Protein AF-A0A972JGU9-F1 (afdb_monomer)

Structure (mmCIF, N/CA/C/O backbone):
data_AF-A0A972JGU9-F1
#
_entry.id   AF-A0A972JGU9-F1
#
loop_
_atom_site.group_PDB
_atom_site.id
_atom_site.type_symbol
_atom_site.label_atom_id
_atom_site.label_alt_id
_atom_site.label_comp_id
_atom_site.label_asym_id
_atom_site.label_entity_id
_atom_site.label_seq_id
_atom_site.pdbx_PDB_ins_code
_atom_site.Cartn_x
_atom_site.Cartn_y
_atom_site.Cartn_z
_atom_site.occupancy
_atom_site.B_iso_or_equiv
_atom_site.auth_seq_id
_atom_site.auth_comp_id
_atom_site.auth_asym_id
_atom_site.auth_atom_id
_atom_site.pdbx_PDB_model_num
ATOM 1 N N . ARG A 1 1 ? -13.054 5.118 16.878 1.00 94.12 1 ARG A N 1
ATOM 2 C CA . ARG A 1 1 ? -13.013 5.766 15.554 1.00 94.12 1 ARG A CA 1
ATOM 3 C C . ARG A 1 1 ? -11.599 5.662 15.004 1.00 94.12 1 ARG A C 1
ATOM 5 O O . ARG A 1 1 ? -10.652 5.821 15.763 1.00 94.12 1 ARG A O 1
ATOM 12 N N . VAL A 1 2 ? -11.458 5.327 13.728 1.00 94.62 2 VAL A N 1
ATOM 13 C CA . VAL A 1 2 ? -10.183 5.196 13.018 1.00 94.62 2 VAL A CA 1
ATOM 14 C C . VAL A 1 2 ? -10.296 5.977 11.718 1.00 94.62 2 VAL A C 1
ATOM 16 O O . VAL A 1 2 ? -11.199 5.710 10.930 1.00 94.62 2 VAL A O 1
ATOM 19 N N . THR A 1 3 ? -9.395 6.926 11.498 1.00 94.50 3 THR A N 1
ATOM 20 C CA . THR A 1 3 ? -9.432 7.831 10.347 1.00 94.50 3 THR A CA 1
ATOM 21 C C . THR A 1 3 ? -8.161 7.698 9.529 1.00 94.50 3 THR A C 1
ATOM 23 O O . THR A 1 3 ? -7.065 7.903 10.049 1.00 94.50 3 THR A O 1
ATOM 26 N N . ASN A 1 4 ? -8.295 7.398 8.243 1.00 91.69 4 ASN A N 1
ATOM 27 C CA . ASN A 1 4 ? -7.187 7.368 7.298 1.00 91.69 4 ASN A CA 1
ATOM 28 C C . ASN A 1 4 ? -6.591 8.774 7.112 1.00 91.69 4 ASN A C 1
ATOM 30 O O . ASN A 1 4 ? -7.336 9.724 6.873 1.00 91.69 4 ASN A O 1
ATOM 34 N N . GLN A 1 5 ? -5.269 8.909 7.249 1.00 91.44 5 GLN A N 1
ATOM 35 C CA . GLN A 1 5 ? -4.575 10.194 7.107 1.00 91.44 5 GLN A CA 1
ATOM 36 C C . GLN A 1 5 ? -3.760 10.311 5.816 1.00 91.44 5 GLN A C 1
ATOM 38 O O . GLN A 1 5 ? -3.633 11.410 5.288 1.00 91.44 5 GLN A O 1
ATOM 43 N N . THR A 1 6 ? -3.169 9.216 5.332 1.00 87.31 6 THR A N 1
ATOM 44 C CA . THR A 1 6 ? -2.122 9.284 4.295 1.00 87.31 6 THR A CA 1
ATOM 45 C C . THR A 1 6 ? -2.428 8.492 3.033 1.00 87.31 6 THR A C 1
ATOM 47 O O . THR A 1 6 ? -1.700 8.641 2.055 1.00 87.31 6 THR A O 1
ATOM 50 N N . ASP A 1 7 ? -3.461 7.650 3.023 1.00 83.25 7 ASP A N 1
ATOM 51 C CA . ASP A 1 7 ? -3.829 6.921 1.813 1.00 83.25 7 ASP A CA 1
ATOM 52 C C . ASP A 1 7 ? -4.615 7.830 0.868 1.00 83.25 7 ASP A C 1
ATOM 54 O O . ASP A 1 7 ? -5.700 8.318 1.192 1.00 83.25 7 ASP A O 1
ATOM 58 N N . SER A 1 8 ? -4.065 8.052 -0.320 1.00 80.75 8 SER A N 1
ATOM 59 C CA . SER A 1 8 ? -4.668 8.910 -1.335 1.00 80.75 8 SER A CA 1
ATOM 60 C C . SER A 1 8 ? -5.785 8.231 -2.128 1.00 80.75 8 SER A C 1
ATOM 62 O O . SER A 1 8 ? -6.535 8.928 -2.809 1.00 80.75 8 SER A O 1
ATOM 64 N N . SER A 1 9 ? -5.929 6.903 -2.047 1.00 78.00 9 SER A N 1
ATOM 65 C CA . SER A 1 9 ? -7.022 6.187 -2.716 1.00 78.00 9 SER A CA 1
ATOM 66 C C . SER A 1 9 ? -8.361 6.371 -1.996 1.00 78.00 9 SER A C 1
ATOM 68 O O . SER A 1 9 ? -9.411 6.327 -2.635 1.00 78.00 9 SER A O 1
ATOM 70 N N . VAL A 1 10 ? -8.328 6.633 -0.683 1.00 80.56 10 VAL A N 1
ATOM 71 C CA . VAL A 1 10 ? -9.509 6.858 0.168 1.00 80.56 10 VAL A CA 1
ATOM 72 C C . VAL A 1 10 ? -9.260 7.970 1.209 1.00 80.56 10 VAL A C 1
ATOM 74 O O . VAL A 1 10 ? -9.232 7.719 2.421 1.00 80.56 10 VAL A O 1
ATOM 77 N N . PRO A 1 11 ? -9.075 9.226 0.765 1.00 82.94 11 PRO A N 1
ATOM 78 C CA . PRO A 1 11 ? -8.653 10.315 1.639 1.00 82.94 11 PRO A CA 1
ATOM 79 C C . PRO A 1 11 ? -9.683 10.582 2.742 1.00 82.94 11 PRO A C 1
ATOM 81 O O . PRO A 1 11 ? -10.873 10.750 2.478 1.00 82.94 11 PRO A O 1
ATOM 84 N N . GLY A 1 12 ? -9.222 10.630 3.994 1.00 84.75 12 GLY A N 1
ATOM 85 C CA . GLY A 1 12 ? -10.069 10.960 5.142 1.00 84.75 12 GLY A CA 1
ATOM 86 C C . GLY A 1 12 ? -11.122 9.904 5.490 1.00 84.75 12 GLY A C 1
ATOM 87 O O . GLY A 1 12 ? -12.059 10.213 6.223 1.00 84.75 12 GLY A O 1
ATOM 88 N N . GLN A 1 13 ? -10.996 8.670 4.989 1.00 90.31 13 GLN A N 1
ATOM 89 C CA . GLN A 1 13 ? -11.919 7.585 5.320 1.00 90.31 13 GLN A CA 1
ATOM 90 C C . GLN A 1 13 ? -12.006 7.371 6.838 1.00 90.31 13 GLN A C 1
ATOM 92 O O . GLN A 1 13 ? -10.999 7.091 7.488 1.00 90.31 13 GLN A O 1
ATOM 97 N N . VAL A 1 14 ? -13.222 7.435 7.385 1.00 93.69 14 VAL A N 1
ATOM 98 C CA . VAL A 1 14 ? -13.509 7.188 8.804 1.00 93.69 14 VAL A CA 1
ATOM 99 C C . VAL A 1 14 ? -14.191 5.836 8.972 1.00 93.69 14 VAL A C 1
ATOM 101 O O . VAL A 1 14 ? -15.102 5.486 8.224 1.00 93.69 14 VAL A O 1
ATOM 104 N N . GLN A 1 15 ? -13.759 5.079 9.975 1.00 93.31 15 GLN A N 1
ATOM 105 C CA . GLN A 1 15 ? -14.334 3.799 10.367 1.00 93.31 15 GLN A CA 1
ATOM 106 C C . GLN A 1 15 ? -14.542 3.750 11.880 1.00 93.31 15 GLN A C 1
ATOM 108 O O . GLN A 1 15 ? -13.771 4.315 12.661 1.00 93.31 15 GLN A O 1
ATOM 113 N N . GLU A 1 16 ? -15.567 3.029 12.315 1.00 94.56 16 GLU A N 1
ATOM 114 C CA . GLU A 1 16 ? -15.824 2.773 13.726 1.00 94.56 16 GLU A CA 1
ATOM 115 C C . GLU A 1 16 ? -15.910 1.276 13.978 1.00 94.56 16 GLU A C 1
ATOM 117 O O . GLU A 1 16 ? -16.427 0.510 13.168 1.00 94.56 16 GLU A O 1
ATOM 122 N N . ILE A 1 17 ? -15.353 0.863 15.110 1.00 94.69 17 ILE A N 1
ATOM 123 C CA . ILE A 1 17 ? -15.382 -0.512 15.578 1.00 94.69 17 ILE A CA 1
ATOM 124 C C . ILE A 1 17 ? -15.705 -0.473 17.071 1.00 94.69 17 ILE A C 1
ATOM 126 O O . ILE A 1 17 ? -14.993 0.163 17.849 1.00 94.69 17 ILE A O 1
ATOM 130 N N . GLU A 1 18 ? -16.803 -1.118 17.462 1.00 95.19 18 GLU A N 1
ATOM 131 C CA . GLU A 1 18 ? -17.171 -1.319 18.864 1.00 95.19 18 GLU A CA 1
ATOM 132 C C . GLU A 1 18 ? -16.691 -2.704 19.301 1.00 95.19 18 GLU A C 1
ATOM 134 O O . GLU A 1 18 ? -16.957 -3.707 18.636 1.00 95.19 18 GLU A O 1
ATOM 139 N N . ARG A 1 19 ? -15.967 -2.767 20.422 1.00 94.56 19 ARG A N 1
ATOM 140 C CA . ARG A 1 19 ? -15.469 -4.015 21.000 1.00 94.56 19 ARG A CA 1
ATOM 141 C C . ARG A 1 19 ? -15.636 -4.017 22.508 1.00 94.56 19 ARG A C 1
ATOM 143 O O . ARG A 1 19 ? -15.508 -2.987 23.157 1.00 94.56 19 ARG A O 1
ATOM 150 N N . THR A 1 20 ? -15.842 -5.206 23.063 1.00 93.81 20 THR A N 1
ATOM 151 C CA . THR A 1 20 ? -15.833 -5.432 24.515 1.00 93.81 20 THR A CA 1
ATOM 152 C C . THR A 1 20 ? -14.416 -5.577 25.078 1.00 93.81 20 THR A C 1
ATOM 154 O O . THR A 1 20 ? -14.229 -5.532 26.287 1.00 93.81 20 THR A O 1
ATOM 157 N N . GLN A 1 21 ? -13.413 -5.794 24.220 1.00 94.94 21 GLN A N 1
ATOM 158 C CA . GLN A 1 21 ? -12.000 -5.858 24.598 1.00 94.94 21 GLN A CA 1
ATOM 159 C C . GLN A 1 21 ? -11.328 -4.498 24.402 1.00 94.94 21 GLN A C 1
ATOM 161 O O . GLN A 1 21 ? -11.658 -3.760 23.478 1.00 94.94 21 GLN A O 1
ATOM 166 N N . ASN A 1 22 ? -10.310 -4.213 25.213 1.00 92.62 22 ASN A N 1
ATOM 167 C CA . ASN A 1 22 ? -9.514 -2.982 25.164 1.00 92.62 22 ASN A CA 1
ATOM 168 C C . ASN A 1 22 ? -8.463 -2.964 24.034 1.00 92.62 22 ASN A C 1
ATOM 170 O O . ASN A 1 22 ? -7.493 -2.213 24.108 1.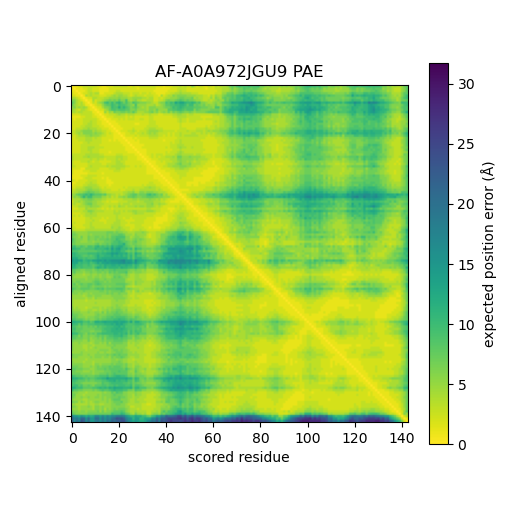00 92.62 22 ASN A O 1
ATOM 174 N N . TYR A 1 23 ? -8.619 -3.811 23.016 1.00 93.31 23 TYR A N 1
ATOM 175 C CA . TYR A 1 23 ? -7.709 -3.892 21.882 1.00 93.31 23 TYR A CA 1
ATOM 176 C C . TYR A 1 23 ? -8.460 -4.227 20.592 1.00 93.31 23 TYR A C 1
ATOM 178 O O . TYR A 1 23 ? -9.504 -4.886 20.580 1.00 93.31 23 TYR A O 1
ATOM 186 N N . PHE A 1 24 ? -7.867 -3.825 19.477 1.00 94.31 24 PHE A N 1
ATOM 187 C CA . PHE A 1 24 ? -8.249 -4.244 18.137 1.00 94.31 24 PHE A CA 1
ATOM 188 C C . PHE A 1 24 ? -6.985 -4.377 17.281 1.00 94.31 24 PHE A C 1
ATOM 190 O O . PHE A 1 24 ? -5.917 -3.902 17.664 1.00 94.31 24 PHE A O 1
ATOM 197 N N . ALA A 1 25 ? -7.104 -5.030 16.130 1.00 92.12 25 ALA A N 1
ATOM 198 C CA . ALA A 1 25 ? -6.074 -5.031 15.098 1.00 92.12 25 ALA A CA 1
ATOM 199 C C . ALA A 1 25 ? -6.604 -4.300 13.862 1.00 92.12 25 ALA A C 1
ATOM 201 O O . ALA A 1 25 ? -7.802 -4.365 13.587 1.00 92.12 25 ALA A O 1
ATOM 202 N N . LEU A 1 26 ? -5.729 -3.659 13.080 1.00 90.06 26 LEU A N 1
ATOM 203 C CA . LEU A 1 26 ? -6.127 -2.998 11.826 1.00 90.06 26 LEU A CA 1
ATOM 204 C C . LEU A 1 26 ? -6.831 -3.960 10.857 1.00 90.06 26 LEU A C 1
ATOM 206 O O . LEU A 1 26 ? -7.751 -3.563 10.158 1.00 90.06 26 LEU A O 1
ATOM 210 N N . THR A 1 27 ? -6.471 -5.245 10.887 1.00 89.25 27 THR A N 1
ATOM 211 C CA . THR A 1 27 ? -7.107 -6.304 10.087 1.00 89.25 27 THR A CA 1
ATOM 212 C C . THR A 1 27 ? -8.549 -6.625 10.493 1.00 89.25 27 THR A C 1
ATOM 214 O O . THR A 1 27 ? -9.215 -7.378 9.787 1.00 89.25 27 THR A O 1
ATOM 217 N N . MET A 1 28 ? -9.028 -6.099 11.627 1.00 91.56 28 MET A N 1
ATOM 218 C CA . MET A 1 28 ? -10.433 -6.187 12.046 1.00 91.56 28 MET A CA 1
ATOM 219 C C . MET A 1 28 ? -11.291 -5.074 11.433 1.00 91.56 2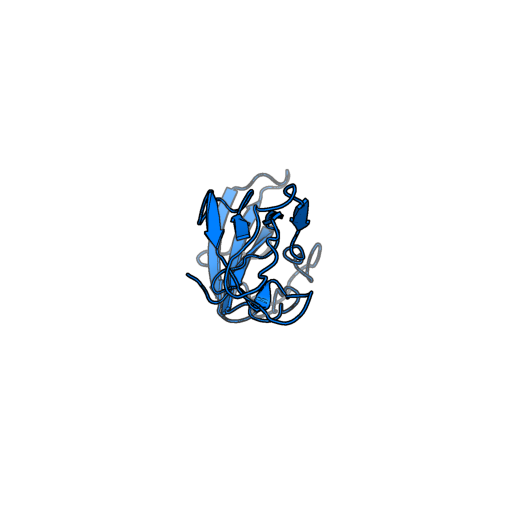8 MET A C 1
ATOM 221 O O . MET A 1 28 ? -12.512 -5.120 11.561 1.00 91.56 28 MET A O 1
ATOM 225 N N . LEU A 1 29 ? -10.673 -4.066 10.809 1.00 90.25 29 LEU A N 1
ATOM 226 C CA . LEU A 1 29 ? -11.391 -3.012 10.105 1.00 90.25 29 LEU A CA 1
ATOM 227 C C . LEU A 1 29 ? -11.840 -3.517 8.726 1.00 90.25 29 LEU A C 1
ATOM 229 O O . LEU A 1 29 ? -11.095 -4.263 8.084 1.00 90.25 29 LEU A O 1
ATOM 233 N N . PRO A 1 30 ? -13.017 -3.085 8.239 1.00 87.38 30 PRO A N 1
ATOM 234 C CA . PRO A 1 30 ? -13.452 -3.364 6.872 1.00 87.38 30 PRO A CA 1
ATOM 235 C C . PRO A 1 30 ? -12.443 -2.907 5.811 1.00 87.38 30 PRO A C 1
ATOM 237 O O . PRO A 1 30 ? -12.279 -3.582 4.799 1.00 87.38 30 PRO A O 1
ATOM 240 N N . TYR A 1 31 ? -11.754 -1.789 6.063 1.00 85.69 31 TYR A N 1
ATOM 241 C CA . TYR A 1 31 ? -10.753 -1.219 5.168 1.00 85.69 31 TYR A CA 1
ATOM 242 C C . TYR A 1 31 ? -9.457 -0.922 5.926 1.00 85.69 31 TYR A C 1
ATOM 244 O O . TYR A 1 31 ? -9.458 -0.265 6.968 1.00 85.69 31 TYR A O 1
ATOM 252 N N . TYR A 1 32 ? -8.332 -1.380 5.394 1.00 87.62 32 TYR A N 1
ATOM 253 C CA . TYR A 1 32 ? -7.000 -1.022 5.874 1.00 87.62 32 TYR A CA 1
ATOM 254 C C . TYR A 1 32 ? -5.997 -1.237 4.748 1.00 87.62 32 TYR A C 1
ATOM 256 O O . TYR A 1 32 ? -6.097 -2.176 3.970 1.00 87.62 32 TYR A O 1
ATOM 264 N N . PHE A 1 33 ? -4.998 -0.386 4.701 1.00 88.12 33 PHE A N 1
ATOM 265 C CA . PHE A 1 33 ? -3.988 -0.264 3.664 1.00 88.12 33 PHE A CA 1
ATOM 266 C C . PHE A 1 33 ? -2.609 -0.302 4.310 1.00 88.12 3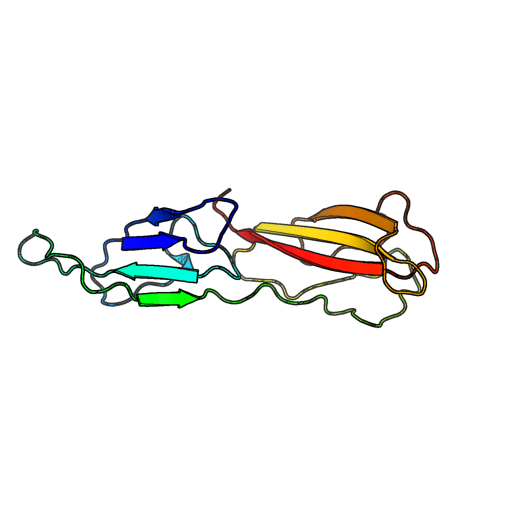3 PHE A C 1
ATOM 268 O O . PHE A 1 33 ? -2.444 0.200 5.426 1.00 88.12 33 PHE A O 1
ATOM 275 N N . TYR A 1 34 ? -1.654 -0.912 3.612 1.00 89.94 34 TYR A N 1
ATOM 276 C CA . TYR A 1 34 ? -0.245 -0.957 4.001 1.00 89.94 34 TYR A CA 1
ATOM 277 C C . TYR A 1 34 ? 0.441 0.380 3.716 1.00 89.94 34 TYR A C 1
ATOM 279 O O . TYR A 1 34 ? 0.075 1.077 2.778 1.00 89.94 34 TYR A O 1
ATOM 287 N N . GLY A 1 35 ? 1.461 0.721 4.507 1.00 88.44 35 GLY A N 1
ATOM 288 C CA . GLY A 1 35 ? 2.182 1.992 4.383 1.00 88.44 35 GLY A CA 1
ATOM 289 C C . GLY A 1 35 ? 1.349 3.226 4.746 1.00 88.44 35 GLY A C 1
ATOM 290 O O . GLY A 1 35 ? 1.775 4.347 4.487 1.00 88.44 35 GLY A O 1
ATOM 291 N N . THR A 1 36 ? 0.182 3.028 5.360 1.00 90.69 36 THR A N 1
ATOM 292 C CA . THR A 1 36 ? -0.761 4.093 5.706 1.00 90.69 36 THR A CA 1
ATOM 293 C C . THR A 1 36 ? -0.752 4.386 7.200 1.00 90.69 36 THR A C 1
ATOM 295 O O . THR A 1 36 ? -0.706 3.463 8.025 1.00 90.69 36 THR A O 1
ATOM 298 N N . THR A 1 37 ? -0.839 5.673 7.538 1.00 93.38 37 THR A N 1
ATOM 299 C CA . THR A 1 37 ? -1.043 6.181 8.896 1.00 93.38 37 THR A CA 1
ATOM 300 C C . THR A 1 37 ? -2.524 6.454 9.147 1.00 93.38 37 THR A C 1
ATOM 302 O O . THR A 1 37 ? -3.212 7.079 8.336 1.00 93.38 37 THR A O 1
ATOM 305 N N . TYR A 1 38 ? -3.009 6.002 10.300 1.00 94.31 38 TYR A N 1
ATOM 306 C CA . TYR A 1 38 ? -4.374 6.183 10.778 1.00 94.31 38 TYR A CA 1
ATOM 307 C C . TYR A 1 38 ? -4.369 6.963 12.082 1.00 94.31 38 TYR A C 1
ATOM 309 O O . TYR A 1 38 ? -3.569 6.682 12.966 1.00 94.31 38 TYR A O 1
ATOM 317 N N . SER A 1 39 ? -5.305 7.889 12.232 1.00 96.06 39 SER A N 1
ATOM 318 C CA . SER A 1 39 ? -5.614 8.514 13.513 1.00 96.06 39 SER A CA 1
ATOM 319 C C . SER A 1 39 ? -6.647 7.667 14.254 1.00 96.06 39 SER A C 1
ATOM 321 O O . SER A 1 39 ? -7.720 7.393 13.714 1.00 96.06 39 SER A O 1
ATOM 323 N N . VAL A 1 40 ? -6.327 7.219 15.467 1.00 96.38 40 VAL A N 1
ATOM 324 C CA . VAL A 1 40 ? -7.199 6.384 16.301 1.00 96.38 40 VAL A CA 1
ATOM 325 C C . VAL A 1 40 ? -7.686 7.175 17.502 1.00 96.38 40 VAL A C 1
ATOM 327 O O . VAL A 1 40 ? -6.897 7.727 18.262 1.00 96.38 40 VAL A O 1
ATOM 330 N N . GLU A 1 41 ? -8.997 7.162 17.702 1.00 96.75 41 GLU A N 1
ATOM 331 C CA . GLU A 1 41 ? -9.675 7.805 18.821 1.00 96.75 41 GLU A CA 1
ATOM 332 C C . GLU A 1 41 ? -10.596 6.796 19.510 1.00 96.75 41 GLU A C 1
ATOM 334 O O . GLU A 1 41 ? -11.350 6.059 18.859 1.00 96.75 41 GLU A O 1
ATOM 339 N N . VAL A 1 42 ? -10.553 6.762 20.841 1.00 96.62 42 VAL A N 1
ATOM 340 C CA . VAL A 1 42 ? -11.256 5.762 21.658 1.00 96.62 42 VAL A CA 1
ATOM 341 C C . VAL A 1 42 ? -12.326 6.438 22.507 1.00 96.62 42 VAL A C 1
ATOM 343 O O . VAL A 1 42 ? -12.073 7.480 23.102 1.00 96.62 42 VAL A O 1
ATOM 346 N N . ALA A 1 43 ? -13.509 5.831 22.564 1.00 96.50 43 ALA A N 1
ATOM 347 C CA . ALA A 1 43 ? -14.592 6.188 23.475 1.00 96.50 43 ALA A CA 1
ATOM 348 C C . ALA A 1 43 ? -14.971 4.947 24.293 1.00 96.50 43 ALA A C 1
ATOM 350 O O . ALA A 1 43 ? -14.885 3.824 23.791 1.00 96.50 43 ALA A O 1
ATOM 351 N N . ILE A 1 44 ? -15.377 5.141 25.546 1.00 94.62 44 ILE A N 1
ATOM 352 C CA . ILE A 1 44 ? -15.726 4.058 26.473 1.00 94.62 44 ILE A CA 1
ATOM 353 C C . ILE A 1 44 ? -17.241 4.026 26.637 1.00 94.62 44 ILE A C 1
ATOM 355 O O . ILE A 1 44 ? -17.866 5.070 26.810 1.00 94.62 44 ILE A O 1
ATOM 359 N N . LYS A 1 45 ? -17.833 2.831 26.592 1.00 95.62 45 LYS A N 1
ATOM 360 C CA . LYS A 1 45 ? -19.273 2.637 26.770 1.00 95.62 45 LYS A CA 1
ATOM 361 C C . LYS A 1 45 ? -19.592 2.217 28.201 1.00 95.62 45 LYS A C 1
ATOM 363 O O . LYS A 1 45 ? -19.132 1.169 28.647 1.00 95.62 45 LYS A O 1
ATOM 368 N N . THR A 1 46 ? -20.435 2.990 28.878 1.00 93.38 46 THR A N 1
ATOM 369 C CA . THR A 1 46 ? -20.936 2.704 30.231 1.00 93.38 46 THR A CA 1
ATOM 370 C C . THR A 1 46 ? -22.458 2.794 30.214 1.00 93.38 46 THR A C 1
ATOM 372 O O . THR A 1 46 ? -23.013 3.774 29.726 1.00 93.38 46 THR A O 1
ATOM 375 N N . ASN A 1 47 ? -23.153 1.767 30.715 1.00 93.19 47 ASN A N 1
ATOM 376 C CA . ASN A 1 47 ? -24.626 1.700 30.725 1.00 93.19 47 ASN A CA 1
ATOM 377 C C . ASN A 1 47 ? -25.273 1.947 29.345 1.00 93.19 47 ASN A C 1
ATOM 379 O O . ASN A 1 47 ? -26.311 2.591 29.236 1.00 93.19 47 ASN A O 1
ATOM 383 N N . GLY A 1 48 ? -24.639 1.458 28.275 1.00 91.25 48 GLY A N 1
ATOM 384 C CA . GLY A 1 48 ? -25.143 1.603 26.906 1.00 91.25 48 GLY A CA 1
ATOM 385 C C . GLY A 1 48 ? -24.803 2.931 26.219 1.00 91.25 48 GLY A C 1
ATOM 386 O O . GLY A 1 48 ? -25.036 3.044 25.019 1.00 91.25 48 GLY A O 1
ATOM 387 N N . VAL A 1 49 ? -24.198 3.891 26.925 1.00 94.56 49 VAL A N 1
ATOM 388 C CA . VAL A 1 49 ? -23.854 5.219 26.395 1.00 94.56 49 VAL A CA 1
ATOM 389 C C . VAL A 1 49 ? -22.341 5.357 26.250 1.00 94.56 49 VAL A C 1
ATOM 391 O O . VAL A 1 49 ? -21.590 4.995 27.1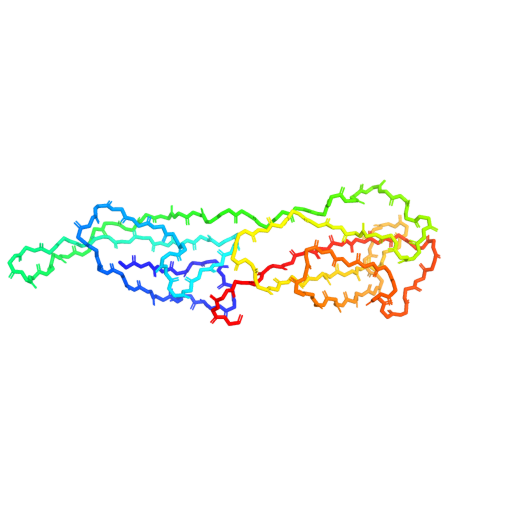55 1.00 94.56 49 VAL A O 1
ATOM 394 N N . PHE A 1 50 ? -21.889 5.877 25.109 1.00 94.62 50 PHE A N 1
ATOM 395 C CA . PHE A 1 50 ? -20.479 6.182 24.874 1.00 94.62 50 PHE A CA 1
ATOM 396 C C . PHE A 1 50 ? -20.076 7.526 25.486 1.00 94.62 50 PHE A C 1
ATOM 398 O O . PHE A 1 50 ? -20.828 8.498 25.435 1.00 94.62 50 PHE A O 1
ATOM 405 N N . SER A 1 51 ? -18.860 7.589 26.022 1.00 94.75 51 SER A N 1
ATOM 406 C CA . SER A 1 51 ? -18.185 8.841 26.354 1.00 94.75 51 SER A CA 1
ATOM 407 C C . SER A 1 51 ? -17.843 9.646 25.095 1.00 94.75 51 SER A C 1
ATOM 409 O O . SER A 1 51 ? -17.946 9.160 23.969 1.00 94.75 51 SER A O 1
ATOM 411 N N . GLY A 1 52 ? -17.325 10.861 25.289 1.00 94.25 52 GLY A N 1
ATOM 412 C CA . GLY A 1 52 ? -16.571 11.534 24.233 1.00 94.25 52 GLY A CA 1
ATOM 413 C C . GLY A 1 52 ? -15.345 10.715 23.813 1.00 94.25 52 GLY A C 1
ATOM 414 O O . GLY A 1 52 ? -14.815 9.919 24.598 1.00 94.25 52 GLY A O 1
ATOM 415 N N . TYR A 1 53 ? -14.905 10.920 22.573 1.00 96.00 53 TYR A N 1
ATOM 416 C CA . TYR A 1 53 ? -13.635 10.389 22.095 1.00 96.00 53 TYR A CA 1
ATOM 417 C C . TYR A 1 53 ? -12.464 11.071 22.812 1.00 96.00 53 TYR A C 1
ATOM 419 O O . TYR A 1 53 ? -12.475 12.284 23.024 1.00 96.00 53 TYR A O 1
ATOM 427 N N . GLY A 1 54 ? -11.459 10.281 23.186 1.00 94.00 54 GLY A N 1
ATOM 428 C CA . GLY A 1 54 ? -10.175 10.788 23.665 1.00 94.00 54 GLY A CA 1
ATOM 429 C C . GLY A 1 54 ? -9.343 11.435 22.553 1.00 94.00 54 GLY A C 1
ATOM 430 O O . GLY A 1 54 ? -9.760 11.498 21.397 1.00 94.00 54 GLY A O 1
ATOM 431 N N . ALA A 1 55 ? -8.139 11.890 22.908 1.00 95.38 55 ALA A N 1
ATOM 432 C CA . ALA A 1 55 ? -7.220 12.505 21.954 1.00 95.38 55 ALA A CA 1
ATOM 433 C C . ALA A 1 55 ? -6.828 11.533 20.817 1.00 95.38 55 ALA A C 1
ATOM 435 O O . ALA A 1 55 ? -6.630 10.341 21.080 1.00 95.38 55 ALA A O 1
ATOM 436 N N . PRO A 1 56 ? -6.680 12.028 19.575 1.00 95.56 56 PRO A N 1
ATOM 437 C CA . PRO A 1 56 ? -6.253 11.213 18.446 1.00 95.56 56 PRO A CA 1
ATOM 438 C C . PRO A 1 56 ? -4.810 10.733 18.609 1.00 95.56 56 PRO A C 1
ATOM 440 O O . PRO A 1 56 ? -3.912 11.517 18.916 1.00 95.56 56 PRO A O 1
ATOM 443 N N . CYS A 1 57 ? -4.580 9.448 18.344 1.00 95.75 57 CYS A N 1
ATOM 444 C CA . CYS A 1 57 ? -3.252 8.843 18.312 1.00 95.75 57 CYS A CA 1
ATOM 445 C C . CYS A 1 57 ? -2.933 8.329 16.898 1.00 95.75 57 CYS A C 1
ATOM 447 O O . CYS A 1 57 ? -3.652 7.451 16.406 1.00 95.75 57 CYS A O 1
ATOM 449 N N . PRO A 1 58 ? -1.886 8.841 16.225 1.00 95.50 58 PRO A N 1
ATOM 450 C CA . PRO A 1 58 ? -1.473 8.325 14.930 1.00 95.50 58 PRO A CA 1
ATOM 451 C C . PRO A 1 58 ? -0.762 6.974 15.084 1.00 95.50 58 PRO A C 1
ATOM 453 O O . PRO A 1 58 ? 0.207 6.848 15.830 1.00 95.50 58 PRO A O 1
ATOM 456 N N . ILE A 1 59 ? -1.214 5.970 14.337 1.00 94.12 59 ILE A N 1
ATOM 457 C CA . ILE A 1 59 ? -0.554 4.669 14.201 1.00 94.12 59 ILE A CA 1
ATOM 458 C C . ILE A 1 59 ? -0.286 4.379 12.729 1.00 94.12 59 ILE A C 1
ATOM 460 O O . ILE A 1 59 ? -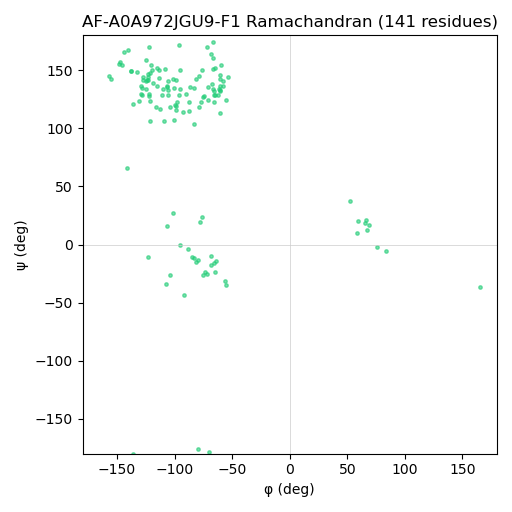1.125 4.655 11.873 1.00 94.12 59 ILE A O 1
ATOM 464 N N . SER A 1 60 ? 0.863 3.787 12.427 1.00 92.81 60 SER A N 1
ATOM 465 C CA . SER A 1 60 ? 1.211 3.398 11.060 1.00 92.81 60 SER A CA 1
ATOM 466 C C . SER A 1 60 ? 1.102 1.889 10.892 1.00 92.81 60 SER A C 1
ATOM 468 O O . SER A 1 60 ? 1.576 1.109 11.719 1.00 92.81 60 SER A O 1
ATOM 470 N N . SER A 1 61 ? 0.453 1.477 9.808 1.00 90.75 61 SER A N 1
ATOM 471 C CA . SER A 1 61 ? 0.482 0.090 9.346 1.00 90.75 61 SER A CA 1
ATOM 472 C C . SER A 1 61 ? 1.893 -0.297 8.872 1.00 90.75 61 SER A C 1
ATOM 474 O O . SER A 1 61 ? 2.698 0.583 8.553 1.00 90.75 61 SER A O 1
ATOM 476 N N . PRO A 1 62 ? 2.217 -1.602 8.796 1.00 88.81 62 PRO A N 1
ATOM 477 C CA . PRO A 1 62 ? 3.467 -2.047 8.192 1.00 88.81 62 PRO A CA 1
ATOM 478 C C . PRO A 1 62 ? 3.638 -1.491 6.773 1.00 88.81 62 PRO A C 1
ATOM 480 O O . PRO A 1 62 ? 2.665 -1.364 6.028 1.00 88.81 62 PRO A O 1
ATOM 483 N N . GLY A 1 63 ? 4.875 -1.171 6.400 1.00 88.44 63 GLY A N 1
ATOM 484 C CA . GLY A 1 63 ? 5.197 -0.682 5.061 1.00 88.44 63 GLY A CA 1
ATOM 485 C C . GLY A 1 63 ? 5.017 -1.745 3.978 1.00 88.44 63 GLY A C 1
ATOM 486 O O . GLY A 1 63 ? 4.950 -2.945 4.258 1.00 88.44 63 GLY A O 1
ATOM 487 N N . VAL A 1 64 ? 4.970 -1.295 2.724 1.00 88.00 64 VAL A N 1
ATOM 488 C CA . VAL A 1 64 ? 5.042 -2.195 1.571 1.00 88.00 64 VAL A CA 1
ATOM 489 C C . VAL A 1 64 ? 6.495 -2.668 1.409 1.00 88.00 64 VAL A C 1
ATOM 491 O O . VAL A 1 64 ? 7.395 -1.826 1.381 1.00 88.00 64 VAL A O 1
ATOM 494 N N . PRO A 1 65 ? 6.758 -3.984 1.345 1.00 86.69 65 PRO A N 1
ATOM 495 C CA . PRO A 1 65 ? 8.107 -4.518 1.211 1.00 86.69 65 PRO A CA 1
ATOM 496 C C . PRO A 1 65 ? 8.740 -4.133 -0.127 1.00 86.69 65 PRO A C 1
ATOM 498 O O . PRO A 1 65 ? 8.062 -3.953 -1.137 1.00 86.69 65 PRO A O 1
ATOM 501 N N . MET A 1 66 ? 10.069 -4.050 -0.135 1.00 88.19 66 MET A N 1
ATOM 502 C CA . MET A 1 66 ? 10.844 -3.858 -1.359 1.00 88.19 66 MET A CA 1
ATOM 503 C C . MET A 1 66 ? 10.853 -5.120 -2.235 1.00 88.19 66 MET A C 1
ATOM 505 O O . MET A 1 66 ? 10.418 -6.202 -1.830 1.00 88.19 66 MET A O 1
ATOM 509 N N . ILE A 1 67 ? 11.360 -4.979 -3.456 1.00 92.75 67 ILE A N 1
ATOM 510 C CA . ILE A 1 67 ? 11.636 -6.112 -4.339 1.00 92.75 67 ILE A CA 1
ATOM 511 C C . ILE A 1 67 ? 12.844 -6.886 -3.795 1.00 92.75 67 ILE A C 1
ATOM 513 O O . ILE A 1 67 ? 13.853 -6.299 -3.417 1.00 92.75 67 ILE A O 1
ATOM 517 N N . ASN A 1 68 ? 12.747 -8.214 -3.765 1.00 90.69 68 ASN A N 1
ATOM 518 C CA . ASN A 1 68 ? 13.800 -9.100 -3.257 1.00 90.69 68 ASN A CA 1
ATOM 519 C C . ASN A 1 68 ? 14.991 -9.207 -4.222 1.00 90.69 68 ASN A C 1
ATOM 521 O O . ASN A 1 68 ? 16.094 -9.558 -3.822 1.00 90.69 68 ASN A O 1
ATOM 525 N N . ASN A 1 69 ? 14.753 -8.945 -5.507 1.00 90.38 69 ASN A N 1
ATOM 526 C CA . ASN A 1 69 ? 15.699 -9.153 -6.602 1.00 90.38 69 ASN A CA 1
ATOM 527 C C . ASN A 1 69 ? 16.383 -7.850 -7.059 1.00 90.38 69 ASN A C 1
ATOM 529 O O . ASN A 1 69 ? 16.751 -7.735 -8.227 1.00 90.38 69 ASN A O 1
ATOM 533 N N . CYS A 1 70 ? 16.521 -6.857 -6.174 1.00 86.81 70 CYS A N 1
ATOM 534 C CA . CYS A 1 70 ? 17.252 -5.628 -6.489 1.00 86.81 70 CYS A CA 1
ATOM 535 C C . CYS A 1 70 ? 18.720 -5.926 -6.832 1.00 86.81 70 CYS A C 1
ATOM 537 O O . CYS A 1 70 ? 19.320 -6.850 -6.283 1.00 86.81 70 CYS A O 1
ATOM 539 N N . ASP A 1 71 ? 19.280 -5.147 -7.760 1.00 86.31 71 ASP A N 1
ATOM 540 C CA . ASP A 1 71 ? 20.678 -5.239 -8.209 1.00 86.31 71 ASP A CA 1
ATOM 541 C C . ASP A 1 71 ? 21.083 -6.604 -8.796 1.00 86.31 71 ASP A C 1
ATOM 543 O O . ASP A 1 71 ? 22.264 -6.943 -8.875 1.00 86.31 71 ASP A O 1
ATOM 547 N N . GLN A 1 72 ? 20.105 -7.409 -9.224 1.00 86.44 72 GLN A N 1
ATOM 548 C CA . GLN A 1 72 ? 20.338 -8.706 -9.853 1.00 86.44 72 GLN A CA 1
ATOM 549 C C . GLN A 1 72 ? 20.185 -8.635 -11.374 1.00 86.44 72 GLN A C 1
ATOM 551 O O . GLN A 1 72 ? 19.268 -8.006 -11.903 1.00 86.44 72 GLN A O 1
ATOM 556 N N . HIS A 1 73 ? 21.037 -9.376 -12.085 1.00 84.56 73 HIS A N 1
ATOM 557 C CA . HIS A 1 73 ? 20.873 -9.620 -13.515 1.00 84.56 73 HIS A CA 1
ATOM 558 C C . HIS A 1 73 ? 19.981 -10.849 -13.745 1.00 84.56 73 HIS A C 1
ATOM 560 O O . HIS A 1 73 ? 20.352 -11.978 -13.415 1.00 84.56 73 HIS A O 1
ATOM 566 N N . MET A 1 74 ? 18.801 -10.643 -14.331 1.00 85.56 74 MET A N 1
ATOM 567 C CA . MET A 1 74 ? 17.878 -11.728 -14.677 1.00 85.56 74 MET A CA 1
ATOM 568 C C . MET A 1 74 ? 18.265 -12.346 -16.022 1.00 85.56 74 MET A C 1
ATOM 570 O O . MET A 1 74 ? 18.008 -11.777 -17.078 1.00 85.56 74 MET A O 1
ATOM 574 N N . ALA A 1 75 ? 18.882 -13.530 -15.979 1.00 79.25 75 ALA A N 1
ATOM 575 C CA . ALA A 1 75 ? 19.359 -14.225 -17.177 1.00 79.25 75 ALA A CA 1
ATOM 576 C C . ALA A 1 75 ? 18.230 -14.808 -18.044 1.00 79.25 75 ALA A C 1
ATOM 578 O O . ALA A 1 75 ? 18.418 -15.007 -19.242 1.00 79.25 75 ALA A O 1
ATOM 579 N N . GLN A 1 76 ? 17.069 -15.102 -17.453 1.00 84.56 76 GLN A N 1
ATOM 580 C CA . GLN A 1 76 ? 15.921 -15.655 -18.165 1.00 84.56 76 GLN A CA 1
ATOM 581 C C . GLN A 1 76 ? 14.698 -14.760 -17.976 1.00 84.56 76 GLN A C 1
ATOM 583 O O . GLN A 1 76 ? 14.422 -14.258 -16.889 1.00 84.56 76 GLN A O 1
ATOM 588 N N . GLN A 1 77 ? 13.911 -14.605 -19.038 1.00 85.50 77 GLN A N 1
ATOM 589 C CA . GLN A 1 77 ? 12.696 -13.789 -19.017 1.00 85.50 77 GLN A CA 1
ATOM 590 C C . GLN A 1 77 ? 11.612 -14.353 -18.073 1.00 85.50 77 GLN A C 1
ATOM 592 O O . GLN A 1 77 ? 10.749 -13.617 -17.597 1.00 85.50 77 GLN A O 1
ATOM 597 N N . ASN A 1 78 ? 11.649 -15.658 -17.793 1.00 89.94 78 ASN A N 1
ATOM 598 C CA . ASN A 1 78 ? 10.719 -16.349 -16.899 1.00 89.94 78 ASN A CA 1
ATOM 599 C C . ASN A 1 78 ? 11.166 -16.345 -15.424 1.00 89.94 78 ASN A C 1
ATOM 601 O O . ASN A 1 78 ? 10.410 -16.831 -14.581 1.00 89.94 78 ASN A O 1
ATOM 605 N N . SER A 1 79 ? 12.348 -15.802 -15.100 1.00 90.94 79 SER A N 1
ATOM 606 C CA . SER A 1 79 ? 12.821 -15.689 -13.719 1.00 90.94 79 SER A CA 1
ATOM 607 C C . SER A 1 79 ? 11.858 -14.839 -12.889 1.00 90.94 79 SER A C 1
ATOM 609 O O . SER A 1 79 ? 11.423 -13.770 -13.319 1.00 90.94 79 SER A O 1
ATOM 611 N N . TYR A 1 80 ? 11.505 -15.330 -11.700 1.00 92.75 80 TYR A N 1
ATOM 612 C CA . TYR A 1 80 ? 10.563 -14.642 -10.825 1.00 92.75 80 TYR A CA 1
ATOM 613 C C . TYR A 1 80 ? 11.228 -13.469 -10.109 1.00 92.75 80 TYR A C 1
ATOM 615 O O . TYR A 1 80 ? 12.184 -13.642 -9.356 1.00 92.75 80 TYR A O 1
ATOM 623 N N . ILE A 1 81 ? 10.656 -12.287 -10.310 1.00 94.00 81 ILE A N 1
ATOM 624 C CA . ILE A 1 81 ? 10.955 -11.065 -9.573 1.00 94.00 81 ILE A CA 1
ATOM 625 C C . ILE A 1 81 ? 9.870 -10.930 -8.516 1.00 94.00 81 ILE A C 1
ATOM 627 O O . ILE A 1 81 ? 8.687 -10.821 -8.844 1.00 94.00 81 ILE A O 1
ATOM 631 N N . SER A 1 82 ? 10.260 -11.000 -7.247 1.00 94.25 82 SER A N 1
ATOM 632 C CA . SER A 1 82 ? 9.324 -11.159 -6.134 1.00 94.25 82 SER A CA 1
ATOM 633 C C . SER A 1 82 ? 9.468 -10.073 -5.079 1.00 94.25 82 SER A C 1
ATOM 635 O O . SER A 1 82 ? 10.512 -9.438 -4.948 1.00 94.25 82 SER A O 1
ATOM 637 N N . THR A 1 83 ? 8.412 -9.894 -4.296 1.00 94.00 83 THR A N 1
ATOM 638 C CA . THR A 1 83 ? 8.433 -9.190 -3.015 1.00 94.00 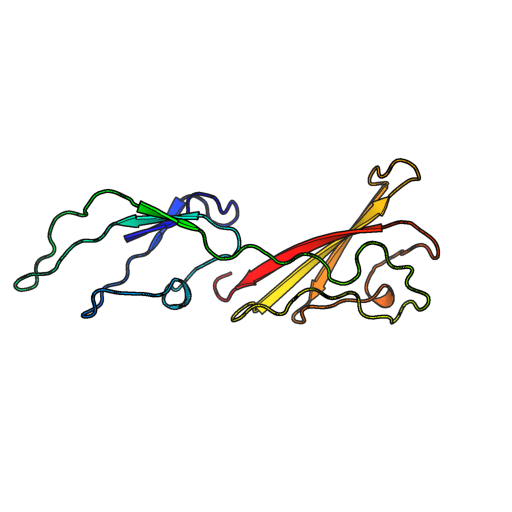83 THR A CA 1
ATOM 639 C C . THR A 1 83 ? 7.938 -10.128 -1.912 1.00 94.00 83 THR A C 1
ATOM 641 O O . THR A 1 83 ? 7.434 -11.224 -2.189 1.00 94.00 83 THR A O 1
ATOM 644 N N . ALA A 1 84 ? 8.085 -9.725 -0.651 1.00 90.25 84 ALA A N 1
ATOM 645 C CA . ALA A 1 84 ? 7.539 -10.484 0.464 1.00 90.25 84 ALA A CA 1
ATOM 646 C C . ALA A 1 84 ? 6.007 -10.574 0.359 1.00 90.25 84 ALA A C 1
ATOM 648 O O . ALA A 1 84 ? 5.320 -9.580 0.118 1.00 90.25 84 ALA A O 1
ATOM 649 N N . SER A 1 85 ? 5.463 -11.776 0.558 1.00 85.75 85 SER A N 1
ATOM 650 C CA . SER A 1 85 ? 4.015 -11.965 0.617 1.00 85.75 85 SER A CA 1
ATOM 651 C C . SER A 1 85 ? 3.473 -11.369 1.913 1.00 85.75 85 SER A C 1
ATOM 653 O O . SER A 1 85 ? 3.897 -11.751 3.004 1.00 85.75 85 SER A O 1
ATOM 655 N N . LEU A 1 86 ? 2.509 -10.460 1.798 1.00 86.62 86 LEU A N 1
ATOM 656 C CA . LEU A 1 86 ? 1.871 -9.809 2.935 1.00 86.62 86 LEU A CA 1
ATOM 657 C C . LEU A 1 86 ? 0.533 -10.468 3.276 1.00 86.62 86 LEU A C 1
ATOM 659 O O . LEU A 1 86 ? -0.237 -10.859 2.397 1.00 86.62 86 LEU A O 1
ATOM 663 N N . ASN A 1 87 ? 0.243 -10.586 4.573 1.00 82.62 87 ASN A N 1
ATOM 664 C CA . ASN A 1 87 ? -1.025 -11.139 5.036 1.00 82.62 87 ASN A CA 1
ATOM 665 C C . ASN A 1 87 ? -2.195 -10.280 4.532 1.00 82.62 87 ASN A C 1
ATOM 667 O O . ASN A 1 87 ? -2.142 -9.058 4.598 1.00 82.62 87 ASN A O 1
ATOM 671 N N . LYS A 1 88 ? -3.259 -10.925 4.044 1.00 86.62 88 LYS A N 1
ATOM 672 C CA . LYS A 1 88 ? -4.469 -10.275 3.514 1.00 86.62 88 LYS A CA 1
ATOM 673 C C . LYS A 1 88 ? -4.267 -9.310 2.331 1.00 86.62 88 LYS A C 1
ATOM 675 O O . LYS A 1 88 ? -5.222 -8.640 1.929 1.00 86.62 88 LYS A O 1
ATOM 680 N N . ALA A 1 89 ? -3.078 -9.261 1.733 1.00 88.12 89 ALA A N 1
ATOM 681 C CA . ALA A 1 89 ? -2.927 -8.688 0.405 1.00 88.12 89 ALA A CA 1
ATOM 682 C C . ALA A 1 89 ? -3.685 -9.571 -0.600 1.00 88.12 89 ALA A C 1
ATOM 684 O O . ALA A 1 89 ? -3.537 -10.791 -0.617 1.00 88.12 89 ALA A O 1
ATOM 685 N N . THR A 1 90 ? -4.530 -8.944 -1.408 1.00 89.44 90 THR A N 1
ATOM 686 C CA . THR A 1 90 ? -5.357 -9.590 -2.439 1.00 89.44 90 THR A CA 1
ATOM 687 C C . THR A 1 90 ? -4.818 -9.359 -3.841 1.00 89.44 90 THR A C 1
ATOM 689 O O . THR A 1 90 ? -5.046 -10.177 -4.729 1.00 89.44 90 THR A O 1
ATOM 692 N N . ALA A 1 91 ? -4.093 -8.257 -4.036 1.00 91.19 91 ALA A N 1
ATOM 693 C CA . ALA A 1 91 ? -3.425 -7.948 -5.283 1.00 91.19 91 ALA A CA 1
ATOM 694 C C . ALA A 1 91 ? -2.133 -7.165 -5.035 1.00 91.19 91 ALA A C 1
ATOM 696 O O . ALA A 1 91 ? -1.969 -6.478 -4.024 1.00 91.19 91 ALA A O 1
ATOM 697 N N . TYR A 1 92 ? -1.236 -7.279 -6.001 1.00 93.44 92 TYR A N 1
ATOM 698 C CA . TYR A 1 92 ? 0.042 -6.603 -6.105 1.00 93.44 92 TYR A CA 1
ATOM 699 C C . TYR A 1 92 ? 0.069 -5.889 -7.451 1.00 93.44 92 TYR A C 1
ATOM 701 O O . TYR A 1 92 ? -0.281 -6.477 -8.475 1.00 93.44 92 TYR A O 1
ATOM 709 N N . ARG A 1 93 ? 0.500 -4.635 -7.448 1.00 93.75 93 ARG A N 1
ATOM 710 C CA . ARG A 1 93 ? 0.755 -3.849 -8.649 1.00 93.75 93 ARG A CA 1
ATOM 711 C C . ARG A 1 93 ? 2.247 -3.599 -8.739 1.00 93.75 93 ARG A C 1
ATOM 713 O O . ARG A 1 93 ? 2.803 -2.941 -7.863 1.00 93.75 93 ARG A O 1
ATOM 720 N N . PHE A 1 94 ? 2.878 -4.114 -9.783 1.00 95.25 94 PHE A N 1
ATOM 721 C CA . PHE A 1 94 ? 4.280 -3.857 -10.080 1.00 95.25 94 PHE A CA 1
ATOM 722 C C . PHE A 1 94 ? 4.370 -2.771 -11.147 1.00 95.25 94 PHE A C 1
ATOM 724 O O . PHE A 1 94 ? 3.858 -2.941 -12.252 1.00 95.25 94 PHE A O 1
ATOM 731 N N . GLU A 1 95 ? 5.011 -1.657 -10.818 1.00 94.94 95 GLU A N 1
ATOM 732 C CA . GLU A 1 95 ? 5.421 -0.654 -11.794 1.00 94.94 95 GLU A CA 1
ATOM 733 C C . GLU A 1 95 ? 6.851 -0.978 -12.221 1.00 94.94 95 GLU A C 1
ATOM 735 O O . GLU A 1 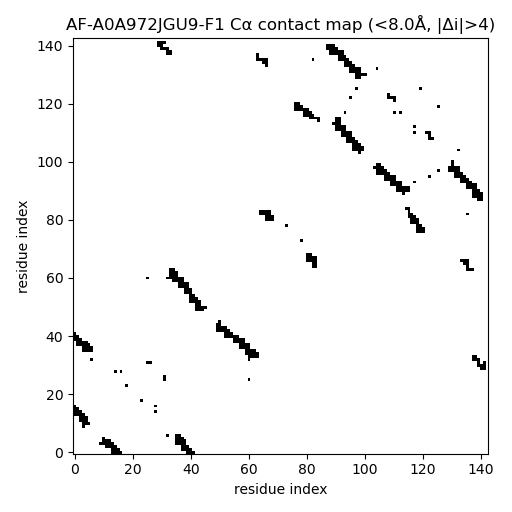95 ? 7.772 -0.940 -11.406 1.00 94.94 95 GLU A O 1
ATOM 740 N N . VAL A 1 96 ? 7.018 -1.344 -13.488 1.00 95.31 96 VAL A N 1
ATOM 741 C CA . VAL A 1 96 ? 8.292 -1.733 -14.088 1.00 95.31 96 VAL A CA 1
ATOM 742 C C . VAL A 1 96 ? 8.712 -0.630 -15.050 1.00 95.31 96 VAL A C 1
ATOM 744 O O . VAL A 1 96 ? 8.139 -0.491 -16.130 1.00 95.31 96 VAL A O 1
ATOM 747 N N . SER A 1 97 ? 9.706 0.158 -14.660 1.00 95.44 97 SER A N 1
ATOM 748 C CA . SER A 1 97 ? 10.226 1.276 -15.445 1.00 95.44 97 SER A CA 1
ATOM 749 C C . SER A 1 97 ? 11.549 0.894 -16.087 1.00 95.44 97 SER A C 1
ATOM 751 O O . SER A 1 97 ? 12.515 0.614 -15.383 1.00 95.44 97 SER A O 1
ATOM 753 N N . LEU A 1 98 ? 11.612 0.900 -17.417 1.00 95.44 98 LEU A N 1
ATOM 754 C CA . LEU A 1 98 ? 12.883 0.906 -18.141 1.00 95.44 98 LEU A CA 1
ATOM 755 C C . LEU A 1 98 ? 13.590 2.230 -17.847 1.00 95.44 98 LEU A C 1
ATOM 757 O O . LEU A 1 98 ? 12.962 3.285 -17.960 1.00 95.44 98 LEU A O 1
ATOM 761 N N . VAL A 1 99 ? 14.875 2.177 -17.507 1.00 95.81 99 VAL A N 1
ATOM 762 C CA . VAL A 1 99 ? 15.693 3.363 -17.239 1.00 95.81 99 VAL A CA 1
ATOM 763 C C . VAL A 1 99 ? 16.892 3.463 -18.179 1.00 95.81 99 VAL A C 1
ATOM 765 O O . VAL A 1 99 ? 17.359 2.460 -18.723 1.00 95.81 99 VAL A O 1
ATOM 768 N N . ASP A 1 100 ? 17.376 4.687 -18.383 1.00 94.81 100 ASP A N 1
ATOM 769 C CA . ASP A 1 100 ? 18.608 4.960 -19.123 1.00 94.81 100 ASP A CA 1
ATOM 770 C C . ASP A 1 100 ? 19.871 4.728 -18.262 1.00 94.81 100 ASP A C 1
ATOM 772 O O . ASP A 1 100 ? 19.810 4.283 -17.113 1.00 94.81 100 ASP A O 1
ATOM 776 N N . GLY A 1 101 ? 21.050 5.027 -18.820 1.00 90.50 101 GLY A N 1
ATOM 777 C CA . GLY A 1 101 ? 22.327 4.897 -18.104 1.00 90.50 101 GLY A CA 1
ATOM 778 C C . GLY A 1 101 ? 22.487 5.829 -16.893 1.00 90.50 101 GLY A C 1
ATOM 779 O O . GLY A 1 101 ? 23.377 5.597 -16.080 1.00 90.50 101 GLY A O 1
ATOM 780 N N . ASN A 1 102 ? 21.626 6.840 -16.759 1.00 93.25 102 ASN A N 1
ATOM 781 C CA . ASN A 1 102 ? 21.586 7.801 -15.658 1.00 93.25 102 ASN A CA 1
ATOM 782 C C . ASN A 1 102 ? 20.394 7.556 -14.719 1.00 93.25 102 ASN A C 1
ATOM 784 O O . ASN A 1 102 ? 20.049 8.441 -13.939 1.00 93.25 102 ASN A O 1
ATOM 788 N N . ASP A 1 103 ? 19.760 6.381 -14.793 1.00 92.44 103 ASP A N 1
ATOM 789 C CA . ASP A 1 103 ? 18.620 6.004 -13.956 1.00 92.44 103 ASP A CA 1
ATOM 790 C C . ASP A 1 103 ? 17.338 6.825 -14.176 1.00 92.44 103 ASP A C 1
ATOM 792 O O . ASP A 1 103 ? 16.412 6.782 -13.361 1.00 92.44 103 ASP A O 1
ATOM 796 N N . ASN A 1 104 ? 17.224 7.517 -15.312 1.00 93.69 104 ASN A N 1
ATOM 797 C CA . ASN A 1 104 ? 15.998 8.227 -15.658 1.00 93.69 104 ASN A CA 1
ATOM 798 C C . ASN A 1 104 ? 14.983 7.275 -16.306 1.00 93.69 104 ASN A C 1
ATOM 800 O O . ASN A 1 104 ? 15.354 6.524 -17.213 1.00 93.69 104 ASN A O 1
ATOM 804 N N . PRO A 1 105 ? 13.698 7.313 -15.905 1.00 92.81 105 PRO A N 1
ATOM 805 C CA . PRO A 1 105 ? 12.661 6.484 -16.506 1.00 92.81 105 PRO A CA 1
ATOM 806 C C . PRO A 1 105 ? 12.416 6.877 -17.967 1.00 92.81 105 PRO A C 1
ATOM 808 O O . PRO A 1 105 ? 12.066 8.014 -18.274 1.00 92.81 105 PRO A O 1
ATOM 811 N N . VAL A 1 106 ? 12.565 5.902 -18.861 1.00 94.44 106 VAL A N 1
ATOM 812 C CA . VAL A 1 106 ? 12.305 6.016 -20.304 1.00 94.44 106 VAL A CA 1
ATOM 813 C C . VAL A 1 106 ? 10.869 5.603 -20.621 1.00 94.44 106 VAL A C 1
ATOM 815 O O . VAL A 1 106 ? 10.176 6.256 -21.395 1.00 94.44 106 VAL A O 1
ATOM 818 N N . SER A 1 107 ? 10.406 4.512 -20.008 1.00 93.56 107 SER A N 1
ATOM 819 C CA . SER A 1 107 ? 9.036 4.015 -20.152 1.00 93.56 107 SER A CA 1
ATOM 820 C C . SER A 1 107 ? 8.639 3.182 -18.939 1.00 93.56 107 SER A C 1
ATOM 822 O O . SER A 1 107 ? 9.459 2.397 -18.466 1.00 93.56 107 SER A O 1
ATOM 824 N N . SER A 1 108 ? 7.386 3.277 -18.496 1.00 94.50 108 SER A N 1
ATOM 825 C CA . SER A 1 108 ? 6.838 2.454 -17.409 1.00 94.50 108 SER A CA 1
ATOM 826 C C . SER A 1 108 ? 5.754 1.512 -17.916 1.00 94.50 108 SER A C 1
ATOM 828 O O . SER A 1 108 ? 4.943 1.881 -18.762 1.00 94.50 108 SER A O 1
ATOM 830 N N . GLN A 1 109 ? 5.722 0.308 -17.356 1.00 95.62 109 GLN A N 1
ATOM 831 C CA . GLN A 1 109 ? 4.674 -0.685 -17.555 1.00 95.62 109 GLN A CA 1
ATOM 832 C C . GLN A 1 109 ? 4.078 -1.077 -16.207 1.00 95.62 109 GLN A C 1
ATOM 834 O O . GLN A 1 109 ? 4.790 -1.171 -15.208 1.00 95.62 109 GLN A O 1
ATOM 839 N N . ILE A 1 110 ? 2.772 -1.329 -16.186 1.00 95.88 110 ILE A N 1
ATOM 840 C CA . ILE A 1 110 ? 2.064 -1.802 -14.997 1.00 95.88 110 ILE A CA 1
ATOM 841 C C . ILE A 1 110 ? 1.740 -3.283 -15.164 1.00 95.88 110 ILE A C 1
ATOM 843 O O . ILE A 1 110 ? 1.145 -3.687 -16.160 1.00 95.88 110 ILE A O 1
ATOM 847 N N . VAL A 1 111 ? 2.105 -4.080 -14.163 1.00 95.56 111 VAL A N 1
ATOM 848 C CA . VAL A 1 111 ? 1.791 -5.507 -14.089 1.00 95.56 111 VAL A CA 1
ATOM 849 C C . VAL A 1 111 ? 1.005 -5.771 -12.809 1.00 95.56 111 VAL A C 1
ATOM 851 O O . VAL A 1 111 ? 1.563 -5.783 -11.711 1.00 95.56 111 VAL A O 1
ATOM 854 N N . ASP A 1 112 ? -0.296 -6.010 -12.953 1.00 95.00 112 ASP A N 1
ATOM 855 C CA . ASP A 1 112 ? -1.182 -6.364 -11.843 1.00 95.00 112 ASP A CA 1
ATOM 856 C C . ASP A 1 112 ? -1.242 -7.881 -11.660 1.00 95.00 112 ASP A C 1
ATOM 858 O O . ASP A 1 112 ? -1.466 -8.634 -12.609 1.00 95.00 112 ASP A O 1
ATOM 862 N N . ARG A 1 113 ? -1.040 -8.349 -10.427 1.00 94.75 113 ARG A N 1
ATOM 863 C CA . ARG A 1 113 ? -0.971 -9.771 -10.074 1.00 94.75 113 ARG A CA 1
ATOM 864 C C . ARG A 1 113 ? -1.717 -10.051 -8.779 1.00 94.75 113 ARG A C 1
ATOM 866 O O . ARG A 1 113 ? -1.721 -9.250 -7.857 1.00 94.75 113 ARG A O 1
ATOM 873 N N . THR A 1 114 ? -2.275 -11.248 -8.664 1.00 92.94 114 THR A N 1
ATOM 874 C CA . THR A 1 114 ? -2.761 -11.791 -7.382 1.00 92.94 114 THR A CA 1
ATOM 875 C C . THR A 1 114 ? -1.644 -12.435 -6.555 1.00 92.94 114 THR A C 1
ATOM 877 O O . THR A 1 114 ? -1.834 -12.737 -5.381 1.00 92.94 114 THR A O 1
ATOM 880 N N . LEU A 1 115 ? -0.470 -12.645 -7.158 1.00 93.56 115 LEU A N 1
ATOM 881 C CA . LEU A 1 115 ? 0.708 -13.247 -6.535 1.00 93.56 115 LEU A CA 1
ATOM 882 C C . LEU A 1 115 ? 1.786 -12.186 -6.294 1.00 93.56 115 LEU A C 1
ATOM 884 O O . LEU A 1 115 ? 1.908 -11.238 -7.066 1.00 93.56 115 LEU A O 1
ATOM 888 N N . SER A 1 116 ? 2.617 -12.391 -5.271 1.00 94.06 116 SER A N 1
ATOM 889 C CA . SER A 1 116 ? 3.692 -11.472 -4.864 1.00 94.06 116 SER A CA 1
ATOM 890 C C . SER A 1 116 ? 4.937 -11.523 -5.764 1.00 94.06 116 SER A C 1
ATOM 892 O O . SER A 1 116 ? 6.041 -11.190 -5.331 1.00 94.06 116 SER A O 1
ATOM 894 N N . TYR A 1 117 ? 4.788 -11.957 -7.015 1.00 94.69 117 TYR A N 1
ATOM 895 C CA . TYR A 1 117 ? 5.865 -12.010 -7.997 1.00 94.69 117 TYR A CA 1
ATOM 896 C C . TYR A 1 117 ? 5.340 -11.766 -9.405 1.00 94.69 117 TYR A C 1
ATOM 898 O O . TYR A 1 117 ? 4.182 -12.061 -9.698 1.00 94.69 117 TYR A O 1
ATOM 906 N N . PHE A 1 118 ? 6.215 -11.329 -10.302 1.00 95.38 118 PHE A N 1
ATOM 907 C CA . PHE A 1 118 ? 6.018 -11.323 -11.751 1.00 95.38 118 PHE A CA 1
ATOM 908 C C . PHE A 1 118 ? 7.288 -11.816 -12.450 1.00 95.38 118 PHE A C 1
ATOM 910 O O . PHE A 1 118 ? 8.256 -12.199 -11.798 1.00 95.38 118 PHE A O 1
ATOM 917 N N . ASN A 1 119 ? 7.275 -11.870 -13.775 1.00 94.75 119 ASN A N 1
ATOM 918 C CA . ASN A 1 119 ? 8.476 -12.081 -14.576 1.00 94.75 119 ASN A CA 1
ATOM 919 C C . ASN A 1 119 ? 8.412 -11.192 -15.828 1.00 94.75 119 ASN A C 1
ATOM 921 O O . ASN A 1 119 ? 7.354 -10.646 -16.152 1.00 94.75 119 ASN A O 1
ATOM 925 N N . PHE A 1 120 ? 9.521 -11.048 -16.551 1.00 93.19 120 PHE A N 1
ATOM 926 C CA . PHE A 1 120 ? 9.578 -10.166 -17.722 1.00 93.19 120 PHE A CA 1
ATOM 927 C C . PHE A 1 120 ? 8.692 -10.625 -18.888 1.00 93.19 120 PHE A C 1
ATOM 929 O O . PHE A 1 120 ? 8.378 -9.823 -19.760 1.00 93.19 120 PHE A O 1
ATOM 936 N N . SER A 1 121 ? 8.220 -11.877 -18.904 1.00 92.50 121 SER A N 1
ATOM 937 C CA . SER A 1 121 ? 7.248 -12.336 -19.914 1.00 92.50 121 SER A CA 1
ATOM 938 C C . SER A 1 121 ? 5.874 -11.702 -19.768 1.00 92.50 121 SER A C 1
ATOM 940 O O . SER A 1 121 ? 5.101 -11.669 -20.719 1.00 92.50 121 SER A O 1
ATOM 942 N N . MET A 1 122 ? 5.609 -11.131 -18.596 1.00 94.25 122 MET A N 1
ATOM 943 C CA . MET A 1 122 ? 4.387 -10.400 -18.290 1.00 94.25 122 MET A CA 1
ATOM 944 C C . MET A 1 122 ? 4.541 -8.889 -18.492 1.00 94.25 122 MET A C 1
ATOM 946 O O . MET A 1 122 ? 3.586 -8.164 -18.240 1.00 94.25 122 MET A O 1
ATOM 950 N N . VAL A 1 123 ? 5.720 -8.408 -18.906 1.00 93.94 123 VAL A N 1
ATOM 951 C CA . VAL A 1 123 ? 5.997 -6.985 -19.146 1.00 93.94 123 VAL A CA 1
ATOM 952 C C . VAL A 1 123 ? 5.928 -6.724 -20.654 1.00 93.94 123 VAL A C 1
ATOM 954 O O . VAL A 1 123 ? 6.826 -7.149 -21.390 1.00 93.94 123 VAL A O 1
ATOM 957 N N . PRO A 1 124 ? 4.878 -6.045 -21.151 1.00 92.00 124 PRO A N 1
ATOM 958 C CA . PRO A 1 124 ? 4.748 -5.753 -22.572 1.00 92.00 124 PRO A CA 1
ATOM 959 C C . PRO A 1 124 ? 5.917 -4.903 -23.072 1.00 92.00 124 PRO A C 1
ATOM 961 O O . PRO A 1 124 ? 6.272 -3.901 -22.457 1.00 92.00 124 PRO A O 1
ATOM 964 N N . GLY A 1 125 ? 6.514 -5.303 -24.197 1.00 88.56 125 GLY A N 1
ATOM 965 C CA . GLY A 1 125 ? 7.583 -4.532 -24.837 1.00 88.56 125 GLY A CA 1
ATOM 966 C C . GLY A 1 125 ? 8.883 -4.441 -24.033 1.00 88.56 125 GLY A C 1
ATOM 967 O O . GLY A 1 125 ? 9.662 -3.521 -24.274 1.00 88.56 125 GLY A O 1
ATOM 968 N N . TYR A 1 126 ? 9.134 -5.357 -23.088 1.00 90.75 126 TYR A N 1
ATOM 969 C CA . TYR A 1 126 ? 10.413 -5.380 -22.378 1.00 90.75 126 TYR A CA 1
ATOM 970 C C . TYR A 1 126 ? 11.587 -5.531 -23.368 1.00 90.75 126 TYR A C 1
ATOM 972 O O . TYR A 1 126 ? 11.531 -6.286 -24.340 1.00 90.75 126 TYR A O 1
ATOM 980 N N . ILE A 1 127 ? 12.669 -4.810 -23.096 1.00 91.25 127 ILE A N 1
ATOM 981 C CA . ILE A 1 127 ? 13.923 -4.835 -23.846 1.00 91.25 127 ILE A CA 1
ATOM 982 C C . ILE A 1 127 ? 14.931 -5.730 -23.104 1.00 91.25 127 ILE A C 1
ATOM 984 O O . ILE A 1 127 ? 15.273 -5.427 -21.951 1.00 91.25 127 ILE A O 1
ATOM 988 N N . PRO A 1 128 ? 15.428 -6.817 -23.726 1.00 89.81 128 PRO A N 1
ATOM 989 C CA . PRO A 1 128 ? 16.507 -7.631 -23.170 1.00 89.81 128 PRO A CA 1
ATOM 990 C C . PRO A 1 128 ? 17.780 -6.812 -22.913 1.00 89.81 128 PRO A C 1
ATOM 992 O O . PRO A 1 128 ? 18.180 -6.006 -23.748 1.00 89.81 128 PRO A O 1
ATOM 995 N N . GLY A 1 129 ? 18.420 -7.018 -21.757 1.00 87.44 129 GLY A N 1
ATOM 996 C CA . GLY A 1 129 ? 19.623 -6.277 -21.349 1.00 87.44 129 GLY A CA 1
ATOM 997 C C . GLY A 1 129 ? 19.371 -4.840 -20.870 1.00 87.44 129 GLY A C 1
ATOM 998 O O . GLY A 1 129 ? 20.314 -4.171 -20.454 1.00 87.44 129 GLY A O 1
ATOM 999 N N . GLY A 1 130 ? 18.120 -4.364 -20.898 1.00 90.88 130 GLY A N 1
ATOM 1000 C CA . GLY A 1 130 ? 17.745 -3.069 -20.332 1.00 90.88 130 GLY A CA 1
ATOM 1001 C C . GLY A 1 130 ? 17.879 -3.035 -18.807 1.00 90.88 130 GLY A C 1
ATOM 1002 O O . GLY A 1 130 ? 17.708 -4.053 -18.131 1.00 90.88 130 GLY A O 1
ATOM 1003 N N . LYS A 1 131 ? 18.158 -1.849 -18.258 1.00 92.62 131 LYS A N 1
ATOM 1004 C CA . LYS A 1 131 ? 18.131 -1.593 -16.813 1.00 92.62 131 LYS A CA 1
ATOM 1005 C C . LYS A 1 131 ? 16.708 -1.210 -16.408 1.00 92.62 131 LYS A C 1
ATOM 1007 O O . LYS A 1 131 ? 16.075 -0.407 -17.089 1.00 92.62 131 LYS A O 1
ATOM 1012 N N . TYR A 1 132 ? 16.206 -1.774 -15.311 1.00 93.62 132 TYR A N 1
ATOM 1013 C CA . TYR A 1 132 ? 14.847 -1.511 -14.838 1.00 93.62 132 TYR A CA 1
ATOM 1014 C C . TY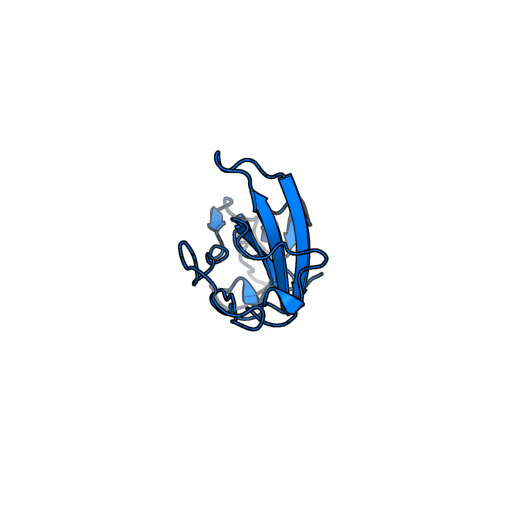R A 1 132 ? 14.830 -1.087 -13.378 1.00 93.62 132 TYR A C 1
ATOM 1016 O O . TYR A 1 132 ? 15.525 -1.665 -12.544 1.00 93.62 132 TYR A O 1
ATOM 1024 N N . MET A 1 133 ? 13.960 -0.133 -13.068 1.00 92.81 133 MET A N 1
ATOM 1025 C CA . MET A 1 133 ? 13.505 0.145 -11.715 1.00 92.81 133 MET A CA 1
ATOM 1026 C C . MET A 1 133 ? 12.132 -0.474 -11.515 1.00 92.81 133 MET A C 1
ATOM 1028 O O . MET A 1 133 ? 11.254 -0.342 -12.365 1.00 92.81 133 MET A O 1
ATOM 1032 N N . VAL A 1 134 ? 11.940 -1.147 -10.383 1.00 93.06 134 VAL A N 1
ATOM 1033 C CA . VAL A 1 134 ? 10.669 -1.794 -10.058 1.00 93.06 134 VAL A CA 1
ATOM 1034 C C . VAL A 1 134 ? 10.148 -1.251 -8.740 1.00 93.06 134 VAL A C 1
ATOM 1036 O O . VAL A 1 134 ? 10.848 -1.270 -7.728 1.00 93.06 134 VAL A O 1
ATOM 1039 N N . ARG A 1 135 ? 8.898 -0.793 -8.749 1.00 91.69 135 ARG A N 1
ATOM 1040 C CA . ARG A 1 135 ? 8.147 -0.406 -7.552 1.00 91.69 135 ARG A CA 1
ATOM 1041 C C . ARG A 1 135 ? 6.961 -1.336 -7.381 1.00 91.69 135 ARG A C 1
ATOM 1043 O O . ARG A 1 135 ? 6.444 -1.886 -8.351 1.00 91.69 135 ARG A O 1
ATOM 1050 N N . VAL A 1 136 ? 6.531 -1.516 -6.139 1.00 92.56 136 VAL A N 1
ATOM 1051 C CA . VAL A 1 136 ? 5.389 -2.366 -5.813 1.00 92.56 136 VAL A CA 1
ATOM 1052 C C . VAL A 1 136 ? 4.400 -1.612 -4.938 1.00 92.56 136 VAL A C 1
ATOM 1054 O O . VAL A 1 136 ? 4.780 -0.926 -3.993 1.00 92.56 136 VAL A O 1
ATOM 1057 N N . ALA A 1 137 ? 3.123 -1.760 -5.264 1.00 90.56 137 ALA A N 1
ATOM 1058 C CA . ALA A 1 137 ? 2.004 -1.374 -4.425 1.00 90.56 137 ALA A CA 1
ATOM 1059 C C . ALA A 1 137 ? 1.166 -2.616 -4.109 1.00 90.56 137 ALA A C 1
ATOM 1061 O O . ALA A 1 137 ? 1.109 -3.564 -4.897 1.00 90.56 137 ALA A O 1
ATOM 1062 N N . VAL A 1 138 ? 0.513 -2.618 -2.951 1.00 90.25 138 VAL A N 1
ATOM 1063 C CA . VAL A 1 138 ? -0.329 -3.733 -2.506 1.00 90.25 138 VAL A CA 1
ATOM 1064 C C . VAL A 1 138 ? -1.745 -3.265 -2.257 1.00 90.25 138 VAL A C 1
ATOM 1066 O O . VAL A 1 138 ? -1.981 -2.144 -1.815 1.00 90.25 138 VAL A O 1
ATOM 1069 N N . ARG A 1 139 ? -2.685 -4.167 -2.512 1.00 86.75 139 ARG A N 1
ATOM 1070 C CA . ARG A 1 139 ? -4.110 -3.955 -2.309 1.00 86.75 139 ARG A CA 1
ATOM 1071 C C . ARG A 1 139 ? -4.647 -5.015 -1.368 1.00 86.75 139 ARG A C 1
ATOM 1073 O O . ARG A 1 139 ? -4.421 -6.206 -1.576 1.00 86.75 139 ARG A O 1
ATOM 1080 N N . THR A 1 140 ? -5.368 -4.609 -0.341 1.00 84.75 140 THR A N 1
ATOM 1081 C CA . THR A 1 140 ? -6.035 -5.499 0.622 1.00 84.75 140 THR A CA 1
ATOM 1082 C C . THR A 1 140 ? -7.500 -5.701 0.230 1.00 84.75 140 THR A C 1
ATOM 1084 O O . THR A 1 140 ? -7.998 -5.078 -0.707 1.00 84.75 140 THR A O 1
ATOM 1087 N N . THR A 1 141 ? -8.207 -6.610 0.907 1.00 67.44 141 THR A N 1
ATOM 1088 C CA . THR A 1 141 ? -9.668 -6.707 0.770 1.00 67.44 141 THR A CA 1
ATOM 1089 C C . THR A 1 141 ? -10.293 -5.381 1.205 1.00 67.44 141 THR A C 1
ATOM 1091 O O . THR A 1 141 ? -10.197 -5.039 2.381 1.00 67.44 141 THR A O 1
ATOM 1094 N N . GLY A 1 142 ? -10.907 -4.643 0.282 1.00 54.66 142 GLY A N 1
ATOM 1095 C CA . GLY A 1 142 ? -11.531 -3.363 0.611 1.00 54.66 142 GLY A CA 1
ATOM 1096 C C . GLY A 1 142 ? -11.876 -2.499 -0.595 1.00 54.66 142 GLY A C 1
ATOM 1097 O O . GLY A 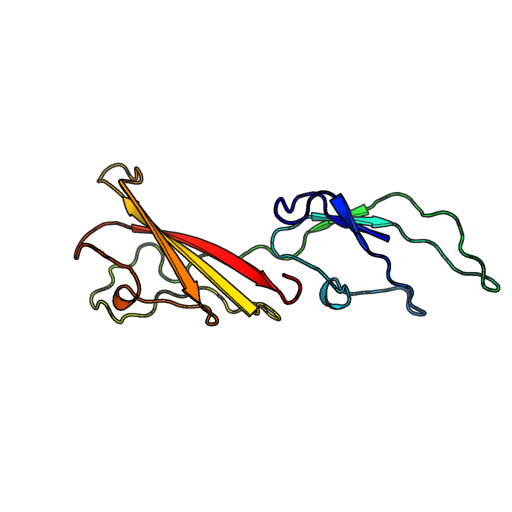1 142 ? -12.934 -1.895 -0.569 1.00 54.66 142 GLY A O 1
ATOM 1098 N N . TYR A 1 143 ? -11.055 -2.490 -1.648 1.00 43.69 143 TYR A N 1
ATOM 1099 C CA . TYR A 1 143 ? -11.364 -1.973 -2.991 1.00 43.69 143 TYR A CA 1
ATOM 1100 C C . TYR A 1 143 ? -10.366 -2.529 -3.990 1.00 43.69 143 TYR A C 1
ATOM 1102 O O . TYR A 1 143 ? -9.194 -2.703 -3.600 1.00 43.69 143 TYR A O 1
#

pLDDT: mean 90.74, std 6.65, range [43.69, 96.75]

Nearest PDB structures (foldseek):
  4gh7-assembly1_B  TM=4.207E-01  e=1.711E-02  Homo sapiens
  8ovb-assembly1_B  TM=2.667E-01  e=4.870E-01  Homo sapiens
  2win-assembly1_B  TM=2.452E-01  e=8.286E-01  Homo sapiens
  2win-assembly2_D  TM=2.452E-01  e=8.286E-01  Homo sapiens
  2win-assembly2_F  TM=2.481E-01  e=1.025E+00  Homo sapiens

Solvent-accessible surface area (backbone atoms only — not comparable to full-atom values): 8771 Å² total; per-residue (Å²): 65,38,29,37,72,64,43,80,92,54,68,65,44,72,47,76,78,90,68,98,56,100,70,84,56,69,87,76,44,79,61,60,58,66,59,24,37,30,36,37,29,55,59,55,73,57,98,91,42,67,51,73,65,50,77,74,42,81,46,69,44,64,66,71,63,62,63,75,57,68,99,58,86,77,89,49,56,77,50,77,44,33,38,74,80,59,89,70,50,56,33,30,38,34,40,42,24,38,30,51,99,83,69,46,76,76,49,75,46,79,40,78,32,74,47,54,50,50,35,55,79,68,42,86,87,67,60,88,93,60,49,70,49,74,48,69,47,75,32,33,66,73,114

Foldseek 3Di:
DKFWPPDPVQHGDDDDDDDPDPDDDQVVTQDDFAQTKIWDWDWDDDPNDTDDTDDTDIDHHHHFFDWPQPPHDDPDQADKTFTDDDPQFQKKKKWKFFADPVRHGPDIFIQIDRHRIDGNVRGPPDDPPTDIDIDMGTDGNND

Mean predicted aligned error: 5.57 Å

Secondary structure (DSSP, 8-state):
-EEESS-SSSTT-EE----SSS---GGGSS---TT-EEEE----EETTEE------EEEEPPPPPPBTTTT----STT--EEBPPPTTEEEEEEEEEEE-TTS-EEEEEEEEESSSEE-GGGSTTPPTT-EEEEEEEEEETT-

Radius of gyration: 20.09 Å; Cα contacts (8 Å, |Δi|>4): 258; chains: 1; bounding box: 48×29×56 Å

Organism: NCBI:txid1852020

Sequence (143 aa):
RVTNQTDSSVPGQVQEIERTQNYFALTMLPYYFYGTTYSVEVAIKTNGVFSGYGAPCPISSPGVPMINNCDQHMAQQNSYISTASLNKATAYRFEVSLVDGNDNPVSSQIVDRTLSYFNFSMVPGYIPGGKYMVRVAVRTTGY